Protein AF-A0A1F3LMR5-F1 (afdb_monomer_lite)

Radius of gyration: 13.96 Å; chains: 1; bounding box: 28×40×26 Å

Structure (mmCIF, N/CA/C/O backbone):
data_AF-A0A1F3LMR5-F1
#
_entry.id   AF-A0A1F3LMR5-F1
#
loop_
_atom_site.group_PDB
_atom_site.id
_atom_site.type_symbol
_atom_site.label_atom_id
_atom_site.label_alt_id
_atom_site.label_comp_id
_atom_site.label_asym_id
_atom_site.label_entity_id
_atom_site.label_seq_id
_atom_site.pdbx_PDB_ins_code
_atom_site.Cartn_x
_atom_site.Cartn_y
_atom_site.Cartn_z
_atom_site.occupancy
_atom_site.B_iso_or_equiv
_atom_site.auth_seq_id
_atom_site.auth_comp_id
_atom_site.auth_asym_id
_atom_site.auth_atom_id
_atom_site.pdbx_PDB_model_num
ATOM 1 N N . MET A 1 1 ? -15.264 -28.612 1.433 1.00 39.47 1 MET A N 1
ATOM 2 C CA . MET A 1 1 ? -14.127 -27.724 1.109 1.00 39.47 1 MET A CA 1
ATOM 3 C C . MET A 1 1 ? -14.394 -27.114 -0.257 1.00 39.47 1 MET A C 1
ATOM 5 O O . MET A 1 1 ? -14.352 -27.834 -1.244 1.00 39.47 1 MET A O 1
ATOM 9 N N . LYS A 1 2 ? -14.822 -25.846 -0.319 1.00 33.44 2 LYS A N 1
ATOM 10 C CA . LYS A 1 2 ? -15.131 -25.189 -1.597 1.00 33.44 2 LYS A CA 1
ATOM 11 C C . LYS A 1 2 ? -13.812 -24.763 -2.239 1.00 33.44 2 LYS A C 1
ATOM 13 O O . LYS A 1 2 ? -13.171 -23.839 -1.752 1.00 33.44 2 LYS A O 1
ATOM 18 N N . ALA A 1 3 ? -13.401 -25.475 -3.284 1.00 41.88 3 ALA A N 1
ATOM 19 C CA . ALA A 1 3 ? -12.286 -25.073 -4.125 1.00 41.88 3 ALA A CA 1
ATOM 20 C C . ALA A 1 3 ? -12.636 -23.729 -4.780 1.00 41.88 3 ALA A C 1
ATOM 22 O O . ALA A 1 3 ? -13.610 -23.624 -5.525 1.00 41.88 3 ALA A O 1
ATOM 23 N N . SER A 1 4 ? -11.880 -22.686 -4.439 1.00 41.38 4 SER A N 1
ATOM 24 C CA . SER A 1 4 ? -11.945 -21.397 -5.124 1.00 41.38 4 SER A CA 1
ATOM 25 C C . SER A 1 4 ? -11.506 -21.594 -6.578 1.00 41.38 4 SER A C 1
ATOM 27 O O . SER A 1 4 ? -10.486 -22.237 -6.827 1.00 41.38 4 SER A O 1
ATOM 29 N N . ALA A 1 5 ? -12.266 -21.047 -7.528 1.00 48.75 5 ALA A N 1
ATOM 30 C CA . ALA A 1 5 ? -12.148 -21.244 -8.980 1.00 48.75 5 ALA A CA 1
ATOM 31 C C . ALA A 1 5 ? -10.840 -20.720 -9.631 1.00 48.75 5 ALA A C 1
ATOM 33 O O . ALA A 1 5 ? -10.767 -20.593 -10.848 1.00 48.75 5 ALA A O 1
ATOM 34 N N . TYR A 1 6 ? -9.799 -20.443 -8.838 1.00 56.81 6 TYR A N 1
ATOM 35 C CA . TYR A 1 6 ? -8.495 -19.930 -9.279 1.00 56.81 6 TYR A CA 1
ATOM 36 C C . TYR A 1 6 ? -7.300 -20.764 -8.779 1.00 56.81 6 TYR A C 1
ATOM 38 O O . TYR A 1 6 ? -6.170 -20.280 -8.755 1.00 56.81 6 TYR A O 1
ATOM 46 N N . ALA A 1 7 ? -7.512 -22.018 -8.370 1.00 46.44 7 ALA A N 1
ATOM 47 C CA . ALA A 1 7 ? -6.416 -22.928 -8.034 1.00 46.44 7 ALA A CA 1
ATOM 48 C C . ALA A 1 7 ? -5.812 -23.548 -9.310 1.00 46.44 7 ALA A C 1
ATOM 50 O O . ALA A 1 7 ? -6.207 -24.631 -9.736 1.00 46.44 7 ALA A O 1
ATOM 51 N N . ILE A 1 8 ? -4.858 -22.849 -9.933 1.00 56.84 8 ILE A N 1
ATOM 52 C CA . ILE A 1 8 ? -4.016 -23.420 -10.993 1.00 56.84 8 ILE A CA 1
ATOM 53 C C . ILE A 1 8 ? -2.982 -24.345 -10.318 1.00 56.84 8 ILE A C 1
ATOM 55 O O . ILE A 1 8 ? -2.241 -23.876 -9.447 1.00 56.84 8 ILE A O 1
ATOM 59 N N . PRO A 1 9 ? -2.913 -25.644 -10.669 1.00 46.38 9 PRO A N 1
ATOM 60 C CA . PRO A 1 9 ? -1.991 -26.583 -10.032 1.00 46.38 9 PRO A CA 1
ATOM 61 C C . PRO A 1 9 ? -0.528 -26.184 -10.286 1.00 46.38 9 PRO A C 1
ATOM 63 O O . PRO A 1 9 ? -0.131 -25.999 -11.433 1.00 46.38 9 PRO A O 1
ATOM 66 N N . GLY A 1 10 ? 0.282 -26.082 -9.225 1.00 54.03 10 GLY A N 1
ATOM 67 C CA . GLY A 1 10 ? 1.743 -25.926 -9.323 1.00 54.03 10 GLY A CA 1
ATOM 68 C C . GLY A 1 10 ? 2.318 -24.532 -9.034 1.00 54.03 10 GLY A C 1
ATOM 69 O O . GLY A 1 10 ? 3.527 -24.347 -9.158 1.00 54.03 10 GLY A O 1
ATOM 70 N N . LEU A 1 11 ? 1.507 -23.555 -8.620 1.00 43.50 11 LEU A N 1
ATOM 71 C CA . LEU A 1 11 ? 2.004 -22.231 -8.226 1.00 43.50 11 LEU A CA 1
ATOM 72 C C . LEU A 1 11 ? 2.349 -22.204 -6.723 1.00 43.50 11 LEU A C 1
ATOM 74 O O . LEU A 1 11 ? 1.552 -22.694 -5.920 1.00 43.50 11 LEU A O 1
ATOM 78 N N . PRO A 1 12 ? 3.494 -21.634 -6.295 1.00 49.16 12 PRO A N 1
ATOM 79 C CA . PRO A 1 12 ? 3.818 -21.539 -4.875 1.00 49.16 12 PRO A CA 1
ATOM 80 C C . PRO A 1 12 ? 2.735 -20.747 -4.134 1.00 49.16 12 PRO A C 1
ATOM 82 O O . PRO A 1 12 ? 2.380 -19.643 -4.539 1.00 49.16 12 PRO A O 1
ATOM 85 N N . GLU A 1 13 ? 2.263 -21.283 -3.010 1.00 53.78 13 GLU A N 1
ATOM 86 C CA . GLU A 1 13 ? 1.201 -20.734 -2.146 1.00 53.78 13 GLU A CA 1
ATOM 87 C C . GLU A 1 13 ? 1.416 -19.244 -1.781 1.00 53.78 13 GLU A C 1
ATOM 89 O O . GLU A 1 13 ? 0.477 -18.462 -1.650 1.00 53.78 13 GLU A O 1
ATOM 94 N N . LYS A 1 14 ? 2.681 -18.800 -1.733 1.00 51.12 14 LYS A N 1
ATOM 95 C CA . LYS A 1 14 ? 3.078 -17.393 -1.534 1.00 51.12 14 LYS A CA 1
ATOM 96 C C . LYS A 1 14 ? 2.680 -16.441 -2.669 1.00 51.12 14 LYS A C 1
ATOM 98 O O . LYS A 1 14 ? 2.536 -15.247 -2.408 1.00 51.12 14 LYS A O 1
ATOM 103 N N . LEU A 1 15 ? 2.561 -16.915 -3.912 1.00 51.78 15 LEU A N 1
ATOM 104 C CA . LEU A 1 15 ? 2.183 -16.080 -5.059 1.00 51.78 15 LEU A CA 1
ATOM 105 C C . LEU A 1 15 ? 0.688 -15.758 -5.041 1.00 51.78 15 LEU A C 1
ATOM 107 O O . LEU A 1 15 ? 0.310 -14.636 -5.374 1.00 51.78 15 LEU A O 1
ATOM 111 N N . LEU A 1 16 ? -0.127 -16.714 -4.574 1.00 57.66 16 LEU A N 1
ATOM 112 C CA . LEU A 1 16 ? -1.564 -16.531 -4.378 1.00 57.66 16 LEU A CA 1
ATOM 113 C C . LEU A 1 16 ? -1.821 -15.280 -3.523 1.00 57.66 16 LEU A C 1
ATOM 115 O O . LEU A 1 16 ? -2.567 -14.395 -3.930 1.00 57.66 16 LEU A O 1
ATOM 119 N N . ASN A 1 17 ? -1.108 -15.135 -2.401 1.00 74.75 17 ASN A N 1
ATOM 120 C CA . ASN A 1 17 ? -1.303 -14.005 -1.488 1.00 74.75 17 ASN A CA 1
ATOM 121 C C . ASN A 1 17 ? -1.043 -12.632 -2.131 1.00 74.75 17 ASN A C 1
ATOM 123 O O . ASN A 1 17 ? -1.765 -11.686 -1.835 1.00 74.75 17 ASN A O 1
ATOM 127 N N . LYS A 1 18 ? -0.046 -12.493 -3.016 1.00 81.44 18 LYS A N 1
ATOM 128 C CA . LYS A 1 18 ? 0.300 -11.187 -3.612 1.00 81.44 18 LYS A CA 1
ATOM 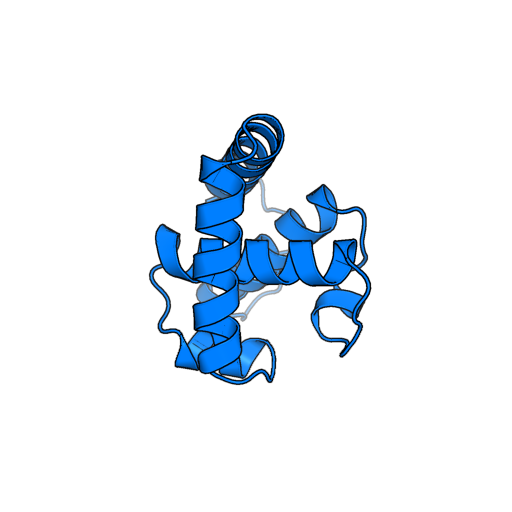129 C C . LYS A 1 18 ? -0.738 -10.723 -4.626 1.00 81.44 18 LYS A C 1
ATOM 131 O O . LYS A 1 18 ? -1.189 -9.583 -4.562 1.00 81.44 18 LYS A O 1
ATOM 136 N N . GLU A 1 19 ? -1.129 -11.613 -5.532 1.00 82.06 19 GLU A N 1
ATOM 137 C CA . GLU A 1 19 ? -2.128 -11.309 -6.558 1.00 82.06 19 GLU A CA 1
ATOM 138 C C . GLU A 1 19 ? -3.509 -11.071 -5.923 1.00 82.06 19 GLU A C 1
ATOM 140 O O . GLU A 1 19 ? -4.225 -10.169 -6.352 1.00 82.06 19 GLU A O 1
ATOM 145 N N . PHE A 1 20 ? -3.846 -11.764 -4.825 1.00 84.25 20 PHE A N 1
ATOM 146 C CA . PHE A 1 20 ? -5.070 -11.475 -4.067 1.00 84.25 20 PHE A CA 1
ATOM 147 C C . PHE A 1 20 ? -5.072 -10.093 -3.413 1.00 84.25 20 PHE A C 1
ATOM 149 O O . PHE A 1 20 ? -6.089 -9.405 -3.476 1.00 84.25 20 PHE A O 1
ATOM 156 N N . ILE A 1 21 ? -3.960 -9.663 -2.809 1.00 88.06 21 ILE A N 1
ATOM 157 C CA . ILE A 1 21 ? -3.862 -8.322 -2.209 1.00 88.06 21 ILE A CA 1
ATOM 158 C C . ILE A 1 21 ? -4.022 -7.248 -3.291 1.00 88.06 21 ILE A C 1
ATOM 160 O O . ILE A 1 21 ? -4.753 -6.277 -3.098 1.00 88.06 21 ILE A O 1
ATOM 164 N N . ASN A 1 22 ? -3.381 -7.447 -4.444 1.00 88.62 22 ASN A N 1
ATOM 165 C CA . ASN A 1 22 ? -3.484 -6.542 -5.585 1.00 88.62 22 ASN A CA 1
ATOM 166 C C . ASN A 1 22 ? -4.925 -6.479 -6.114 1.00 88.62 22 ASN A C 1
ATOM 168 O O . ASN A 1 22 ? -5.452 -5.390 -6.330 1.00 88.62 22 ASN A O 1
ATOM 172 N N . ALA A 1 23 ? -5.587 -7.631 -6.258 1.00 86.31 23 ALA A N 1
ATOM 173 C CA . ALA A 1 23 ? -6.979 -7.714 -6.689 1.00 86.31 23 ALA A CA 1
ATOM 174 C C . ALA A 1 23 ? -7.935 -7.012 -5.717 1.00 86.31 23 ALA A C 1
ATOM 176 O O . ALA A 1 23 ? -8.791 -6.244 -6.148 1.00 86.31 23 ALA A O 1
ATOM 177 N N . ALA A 1 24 ? -7.760 -7.224 -4.411 1.00 87.56 24 ALA A N 1
ATOM 178 C CA . ALA A 1 24 ? -8.565 -6.562 -3.392 1.00 87.56 24 ALA A CA 1
ATOM 179 C C . ALA A 1 24 ? -8.371 -5.035 -3.415 1.00 87.56 24 ALA A C 1
ATOM 181 O O . ALA A 1 24 ? -9.336 -4.299 -3.236 1.00 87.56 24 ALA A O 1
ATOM 182 N N . ALA A 1 25 ? -7.150 -4.549 -3.669 1.00 88.75 25 ALA A N 1
ATOM 183 C CA . ALA A 1 25 ? -6.871 -3.115 -3.734 1.00 88.75 25 ALA A CA 1
ATOM 184 C C . ALA A 1 25 ? -7.490 -2.491 -4.993 1.00 88.75 25 ALA A C 1
ATOM 186 O O . ALA A 1 25 ? -8.088 -1.422 -4.926 1.00 88.75 25 ALA A O 1
ATOM 187 N N . CYS A 1 26 ? -7.409 -3.199 -6.122 1.00 88.62 26 CYS A N 1
ATOM 188 C CA . CYS A 1 26 ? -8.054 -2.824 -7.376 1.00 88.62 26 CYS A CA 1
ATOM 189 C C . CYS A 1 26 ? -9.577 -2.748 -7.277 1.00 88.62 26 CYS A C 1
ATOM 191 O O . CYS A 1 26 ? -10.179 -1.846 -7.851 1.00 88.62 26 CYS A O 1
ATOM 193 N N . GLU A 1 27 ? -10.202 -3.679 -6.554 1.00 86.62 27 GLU A N 1
ATOM 194 C CA . GLU A 1 27 ? -11.652 -3.696 -6.356 1.00 86.62 27 GLU A CA 1
ATOM 195 C C . GLU A 1 27 ? -12.127 -2.464 -5.571 1.00 86.62 27 GLU A C 1
ATOM 197 O O . GLU A 1 27 ? -13.153 -1.880 -5.907 1.00 86.62 27 GLU A O 1
ATOM 202 N N . GLN A 1 28 ? -11.348 -2.029 -4.576 1.00 83.25 28 GLN A N 1
ATOM 203 C CA . GLN A 1 28 ? -11.648 -0.838 -3.772 1.00 83.25 28 GLN A CA 1
ATOM 204 C C . GLN A 1 28 ? -11.571 0.461 -4.571 1.00 83.25 28 GLN A C 1
ATOM 206 O O . GLN A 1 28 ? -12.323 1.392 -4.305 1.00 83.25 28 GLN A O 1
ATOM 211 N N . THR A 1 29 ? -10.679 0.529 -5.557 1.00 82.81 29 THR A N 1
ATOM 212 C CA . THR A 1 29 ? -10.496 1.719 -6.397 1.00 82.81 29 THR A CA 1
ATOM 213 C C . THR A 1 29 ? -11.137 1.584 -7.778 1.00 82.81 29 THR A C 1
ATOM 215 O O . THR A 1 29 ? -10.935 2.451 -8.617 1.00 82.81 29 THR A O 1
ATOM 218 N N . GLN A 1 30 ? -11.856 0.487 -8.044 1.00 86.81 30 GLN A N 1
ATOM 219 C CA . GLN A 1 30 ? -12.498 0.172 -9.328 1.00 86.81 30 GLN A CA 1
ATOM 220 C C . GLN A 1 30 ? -11.562 0.232 -10.555 1.00 86.81 30 GLN A C 1
ATOM 222 O O . GLN A 1 30 ? -11.991 0.568 -11.658 1.00 86.81 30 GLN A O 1
ATOM 227 N N . ILE A 1 31 ? -10.286 -0.135 -10.391 1.00 86.88 31 ILE A N 1
ATOM 228 C CA . ILE A 1 31 ? -9.301 -0.156 -11.488 1.00 86.88 31 ILE A CA 1
ATOM 229 C C . ILE A 1 31 ? -8.952 -1.595 -11.900 1.00 86.88 31 ILE A C 1
ATOM 231 O O . ILE A 1 31 ? -8.964 -2.499 -11.061 1.00 86.88 31 ILE A O 1
ATOM 235 N N . PRO A 1 32 ? -8.555 -1.841 -13.160 1.00 86.12 32 PRO A N 1
ATOM 236 C CA . PRO A 1 32 ? -8.066 -3.152 -13.574 1.00 86.12 32 PRO A CA 1
ATOM 237 C C . PRO A 1 32 ? -6.663 -3.451 -13.011 1.00 86.12 32 PRO A C 1
ATOM 239 O O . PRO A 1 32 ? -5.800 -2.576 -12.948 1.00 86.12 32 PRO A O 1
ATOM 242 N N . ILE A 1 33 ? -6.398 -4.720 -12.67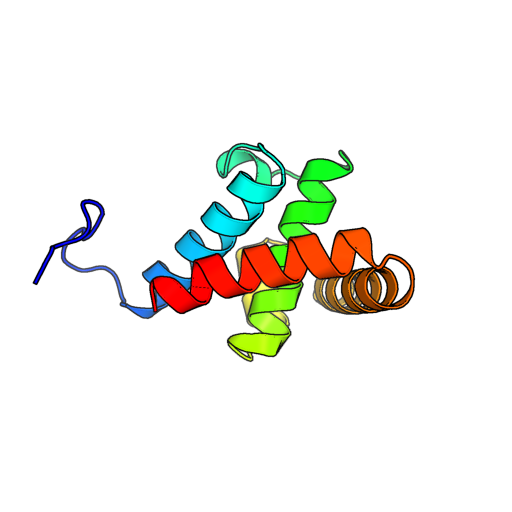2 1.00 84.44 33 ILE A N 1
ATOM 243 C CA . ILE A 1 33 ? -5.095 -5.191 -12.149 1.00 84.44 33 ILE A CA 1
ATOM 244 C C . ILE A 1 33 ? -3.938 -4.925 -13.120 1.00 84.44 33 ILE A C 1
ATOM 246 O O . ILE A 1 33 ? -2.810 -4.698 -12.685 1.00 84.44 33 ILE A O 1
ATOM 250 N N . SER A 1 34 ? -4.192 -4.906 -14.431 1.00 84.25 34 SER A N 1
ATOM 251 C CA . SER A 1 34 ? -3.169 -4.567 -15.429 1.00 84.25 34 SER A CA 1
ATOM 252 C C . SER A 1 34 ? -2.558 -3.183 -15.182 1.00 84.25 34 SER A C 1
ATOM 254 O O . SER A 1 34 ? -1.344 -3.024 -15.291 1.00 84.25 34 SER A O 1
ATOM 256 N N . MET A 1 35 ? -3.366 -2.219 -14.727 1.00 83.88 35 MET A N 1
ATOM 257 C CA . MET A 1 35 ? -2.929 -0.844 -14.473 1.00 83.88 35 MET A CA 1
ATOM 258 C C . MET A 1 35 ? -2.099 -0.681 -13.194 1.00 83.88 35 MET A C 1
ATOM 260 O O . MET A 1 35 ? -1.407 0.325 -13.024 1.00 83.88 35 MET A O 1
ATOM 264 N N . LEU A 1 36 ? -2.080 -1.671 -12.294 1.00 82.81 36 LEU A N 1
ATOM 265 C CA . LEU A 1 36 ? -1.246 -1.617 -11.087 1.00 82.81 36 LEU A CA 1
ATOM 266 C C . LEU A 1 36 ? 0.253 -1.621 -11.402 1.00 82.81 36 LEU A C 1
ATOM 268 O O . LEU A 1 36 ? 1.021 -1.157 -10.5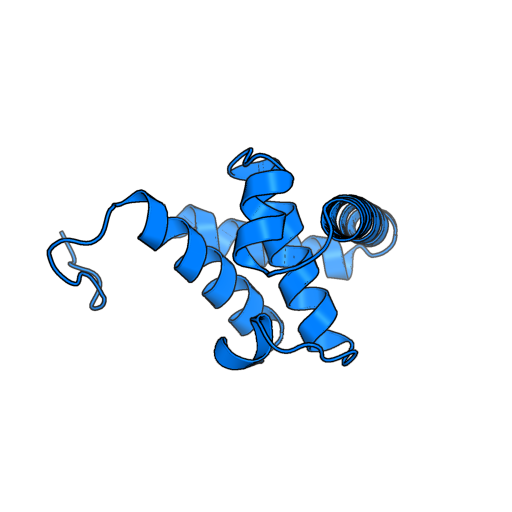65 1.00 82.81 36 LEU A O 1
ATOM 272 N N . ARG A 1 37 ? 0.689 -2.090 -12.577 1.00 81.88 37 ARG A N 1
ATOM 273 C CA . ARG A 1 37 ? 2.111 -2.075 -12.975 1.00 81.88 37 ARG A CA 1
ATOM 274 C C . ARG A 1 37 ? 2.479 -0.877 -13.858 1.00 81.88 37 ARG A C 1
ATOM 276 O O . ARG A 1 37 ? 3.662 -0.578 -14.007 1.00 81.88 37 ARG A O 1
ATOM 283 N N . ASP A 1 38 ? 1.490 -0.160 -14.387 1.00 83.06 38 ASP A N 1
ATOM 284 C CA . ASP A 1 38 ? 1.718 0.956 -15.305 1.00 83.06 38 ASP A CA 1
ATOM 285 C C . ASP A 1 38 ? 2.268 2.193 -14.588 1.00 83.06 38 ASP A C 1
ATOM 287 O O . ASP A 1 38 ? 1.829 2.564 -13.500 1.00 83.06 38 ASP A O 1
ATOM 291 N N . LYS A 1 39 ? 3.208 2.911 -15.206 1.00 80.06 39 LYS A N 1
ATOM 292 C CA . LYS A 1 39 ? 3.777 4.147 -14.638 1.00 80.06 39 LYS A CA 1
ATOM 293 C C . LYS A 1 39 ? 2.834 5.346 -14.813 1.00 80.06 39 LYS A C 1
ATOM 295 O O . LYS A 1 39 ? 3.189 6.354 -15.415 1.00 80.06 39 LYS A O 1
ATOM 300 N N . THR A 1 40 ? 1.634 5.240 -14.256 1.00 86.19 40 THR A N 1
ATOM 301 C CA . THR A 1 40 ? 0.577 6.250 -14.344 1.00 86.19 40 THR A CA 1
ATOM 302 C C . THR A 1 40 ? 0.483 7.053 -13.047 1.00 86.19 40 THR A C 1
ATOM 304 O O . THR A 1 40 ? 0.642 6.506 -11.955 1.00 86.19 40 THR A O 1
ATOM 307 N N . ARG A 1 41 ? 0.225 8.363 -13.168 1.00 85.31 41 ARG A N 1
ATOM 308 C CA . ARG A 1 41 ? 0.070 9.304 -12.037 1.00 85.31 41 ARG A CA 1
ATOM 309 C C . ARG A 1 41 ? -1.390 9.558 -11.641 1.00 85.31 41 ARG A C 1
ATOM 311 O O . ARG A 1 41 ? -1.663 10.466 -10.865 1.00 85.31 41 ARG A O 1
ATOM 318 N N . VAL A 1 42 ? -2.323 8.789 -12.195 1.00 88.88 42 VAL A N 1
ATOM 319 C CA . VAL A 1 42 ? -3.749 8.880 -11.865 1.00 88.88 42 VAL A CA 1
ATOM 320 C C . VAL A 1 42 ? -3.922 8.522 -10.397 1.00 88.88 42 VAL A C 1
ATOM 322 O O . VAL A 1 42 ? -3.412 7.496 -9.944 1.00 88.88 42 VAL A O 1
ATOM 325 N N . HIS A 1 43 ? -4.624 9.388 -9.671 1.00 89.06 43 HIS A N 1
ATOM 326 C CA . HIS A 1 43 ? -4.745 9.313 -8.221 1.00 89.06 43 HIS A CA 1
ATOM 327 C C . HIS A 1 43 ? -5.236 7.939 -7.745 1.00 89.06 43 HIS A C 1
ATOM 329 O O . HIS A 1 43 ? -4.595 7.339 -6.892 1.00 89.06 43 HIS A O 1
ATOM 335 N N . GLU A 1 44 ? -6.289 7.399 -8.360 1.00 89.50 44 GLU A N 1
ATOM 336 C CA . GLU A 1 44 ? -6.878 6.096 -8.014 1.00 89.50 44 GLU A CA 1
ATOM 337 C C . GLU A 1 44 ? -5.883 4.938 -8.171 1.00 89.50 44 GLU A C 1
ATOM 339 O O . GLU A 1 44 ? -5.746 4.096 -7.285 1.00 89.50 44 GLU A O 1
ATOM 344 N N . ILE A 1 45 ? -5.122 4.934 -9.270 1.00 90.12 45 ILE A N 1
ATOM 345 C CA . ILE A 1 45 ? -4.107 3.909 -9.545 1.00 90.12 45 ILE A CA 1
ATOM 346 C C . ILE A 1 45 ? -2.968 3.996 -8.526 1.00 90.12 45 ILE A C 1
ATOM 348 O O . ILE A 1 45 ? -2.498 2.978 -8.013 1.00 90.12 45 ILE A O 1
ATOM 352 N N . VAL A 1 46 ? -2.518 5.214 -8.222 1.00 90.25 46 VAL A N 1
ATOM 353 C CA . VAL A 1 46 ? -1.469 5.448 -7.225 1.00 90.25 46 VAL A CA 1
ATOM 354 C C . VAL A 1 46 ? -1.949 5.012 -5.842 1.00 90.25 46 VAL A C 1
ATOM 356 O O . VAL A 1 46 ? -1.209 4.316 -5.149 1.00 90.25 46 VAL A O 1
ATOM 359 N N . LEU A 1 47 ? -3.186 5.349 -5.474 1.00 90.69 47 LEU A N 1
ATOM 360 C CA . LEU A 1 47 ? -3.796 4.991 -4.198 1.00 90.69 47 LEU A CA 1
ATOM 361 C C . LEU A 1 47 ? -3.871 3.471 -4.030 1.00 90.69 47 LEU A C 1
ATOM 363 O O . LEU A 1 47 ? -3.385 2.957 -3.027 1.00 90.69 47 LEU A O 1
ATOM 367 N N . ALA A 1 48 ? -4.382 2.740 -5.027 1.00 91.00 48 ALA A N 1
ATOM 368 C CA . ALA A 1 48 ? -4.461 1.276 -5.000 1.00 91.00 48 ALA A CA 1
ATOM 369 C C . ALA A 1 48 ? -3.088 0.626 -4.784 1.00 91.00 48 ALA A C 1
ATOM 371 O O . ALA A 1 48 ? -2.920 -0.293 -3.978 1.00 91.00 48 ALA A O 1
ATOM 372 N N . ARG A 1 49 ? -2.075 1.145 -5.484 1.00 90.69 49 ARG A N 1
ATOM 373 C CA . ARG A 1 49 ? -0.696 0.661 -5.415 1.00 90.69 49 ARG A CA 1
ATOM 374 C C . ARG A 1 49 ? -0.085 0.925 -4.040 1.00 90.69 49 ARG A C 1
ATOM 376 O O . ARG A 1 49 ? 0.534 0.038 -3.456 1.00 90.69 49 ARG A O 1
ATOM 383 N N . GLN A 1 50 ? -0.309 2.118 -3.495 1.00 92.25 50 GLN A N 1
ATOM 384 C CA . GLN A 1 50 ? 0.111 2.478 -2.144 1.00 92.25 50 GLN A CA 1
ATOM 385 C C . GLN A 1 50 ? -0.591 1.617 -1.084 1.00 92.25 50 GLN A C 1
ATOM 387 O O . GLN A 1 50 ? 0.078 1.144 -0.165 1.00 92.25 50 GLN A O 1
ATOM 392 N N . LEU A 1 51 ? -1.890 1.342 -1.251 1.00 92.06 51 LEU A N 1
ATOM 393 C CA . LEU A 1 51 ? -2.686 0.473 -0.379 1.00 92.06 51 LEU A CA 1
ATOM 394 C C . LEU A 1 51 ? -2.080 -0.933 -0.296 1.00 92.06 51 LEU A C 1
ATOM 396 O O . LEU A 1 51 ? -1.788 -1.437 0.791 1.00 92.06 51 LEU A O 1
ATOM 400 N N . ALA A 1 52 ? -1.834 -1.544 -1.457 1.00 91.25 52 ALA A N 1
ATOM 401 C CA . ALA A 1 52 ? -1.282 -2.888 -1.559 1.00 91.25 52 ALA A CA 1
ATOM 402 C C . ALA A 1 52 ? 0.146 -2.968 -0.989 1.00 91.25 52 ALA A C 1
ATOM 404 O O . ALA A 1 52 ? 0.476 -3.906 -0.255 1.00 91.25 52 ALA A O 1
ATOM 405 N N . MET A 1 53 ? 0.991 -1.968 -1.269 1.00 91.88 53 MET A N 1
ATOM 406 C CA . MET A 1 53 ? 2.343 -1.869 -0.705 1.00 91.88 53 MET A CA 1
ATOM 407 C C . MET A 1 53 ? 2.318 -1.736 0.821 1.00 91.88 53 MET A C 1
ATOM 409 O O . MET A 1 53 ? 3.063 -2.436 1.513 1.00 91.88 53 MET A O 1
ATOM 413 N N . HIS A 1 54 ? 1.454 -0.866 1.349 1.00 93.50 54 HIS A N 1
ATOM 414 C CA . HIS A 1 54 ? 1.294 -0.661 2.784 1.00 93.50 54 HIS A CA 1
ATOM 415 C C . HIS A 1 54 ? 0.839 -1.946 3.480 1.00 93.50 54 HIS A C 1
ATOM 417 O O . HIS A 1 54 ? 1.477 -2.383 4.438 1.00 93.50 54 HIS A O 1
ATOM 423 N N . TYR A 1 55 ? -0.194 -2.606 2.953 1.00 90.56 55 TYR A N 1
ATOM 424 C CA . TYR A 1 55 ? -0.720 -3.850 3.513 1.00 90.56 55 TYR A CA 1
ATOM 425 C C . TYR A 1 55 ? 0.331 -4.963 3.557 1.00 90.56 55 TYR A C 1
ATOM 427 O O . TYR A 1 55 ? 0.523 -5.619 4.582 1.00 90.56 55 TYR A O 1
ATOM 435 N N . ARG A 1 56 ? 1.081 -5.158 2.467 1.00 89.38 56 ARG A N 1
ATOM 436 C CA . ARG A 1 56 ? 2.162 -6.157 2.420 1.00 89.38 56 ARG A CA 1
ATOM 437 C C . ARG A 1 56 ? 3.267 -5.851 3.422 1.00 89.38 56 ARG A C 1
ATOM 439 O O . ARG A 1 56 ? 3.835 -6.769 4.014 1.00 89.38 56 ARG A O 1
ATOM 446 N N . ARG A 1 57 ? 3.552 -4.569 3.659 1.00 89.69 57 ARG A N 1
ATOM 447 C CA . ARG A 1 57 ? 4.555 -4.150 4.638 1.00 89.69 57 ARG A CA 1
ATOM 448 C C . ARG A 1 57 ? 4.091 -4.348 6.082 1.00 89.69 57 ARG A C 1
ATOM 450 O O . ARG A 1 57 ? 4.908 -4.747 6.907 1.00 89.69 57 ARG A O 1
ATOM 457 N N . THR A 1 58 ? 2.824 -4.082 6.394 1.00 87.56 58 THR A N 1
ATOM 458 C CA . THR A 1 58 ? 2.305 -4.094 7.774 1.00 87.56 58 THR A CA 1
ATOM 459 C C . THR A 1 58 ? 1.730 -5.445 8.193 1.00 87.56 58 THR A C 1
ATOM 461 O O . THR A 1 58 ? 2.025 -5.919 9.291 1.00 87.56 58 THR A O 1
ATOM 464 N N . ARG A 1 59 ? 0.948 -6.097 7.324 1.00 86.38 59 ARG A N 1
ATOM 465 C CA . ARG A 1 59 ? 0.273 -7.372 7.610 1.00 86.38 59 ARG A CA 1
ATOM 466 C C . ARG A 1 59 ? 1.134 -8.576 7.259 1.00 86.38 59 ARG A C 1
ATOM 468 O O . ARG A 1 59 ? 1.383 -9.411 8.122 1.00 86.38 59 ARG A O 1
ATOM 475 N N . VAL A 1 60 ? 1.645 -8.634 6.028 1.00 84.56 60 VAL A N 1
ATOM 476 C CA . VAL A 1 60 ? 2.499 -9.751 5.565 1.00 84.56 60 VAL A CA 1
ATOM 477 C C . VAL A 1 60 ? 3.942 -9.608 6.074 1.00 84.56 60 VAL A C 1
ATOM 479 O O . VAL A 1 60 ? 4.683 -10.586 6.132 1.00 84.56 60 VAL A O 1
ATOM 482 N N . LYS A 1 61 ? 4.336 -8.398 6.499 1.00 85.50 61 LYS A N 1
ATOM 483 C CA . LYS A 1 61 ? 5.694 -8.053 6.955 1.00 85.50 61 LYS A CA 1
ATOM 484 C C . LYS A 1 61 ? 6.765 -8.312 5.892 1.00 85.50 61 LYS A C 1
ATOM 486 O O . LYS A 1 61 ? 7.915 -8.604 6.218 1.00 85.50 61 LYS A O 1
ATOM 491 N N . GLU A 1 62 ? 6.412 -8.165 4.613 1.00 86.50 62 GLU A N 1
ATOM 492 C CA . GLU A 1 62 ? 7.380 -8.282 3.524 1.00 86.50 62 GLU A CA 1
ATOM 493 C C . GLU A 1 62 ? 8.454 -7.188 3.613 1.00 86.50 62 GLU A C 1
ATOM 495 O O . GLU A 1 62 ? 8.220 -6.056 4.058 1.00 86.50 62 GLU A O 1
ATOM 500 N N . GLY A 1 63 ? 9.664 -7.544 3.178 1.00 87.50 63 GLY A N 1
ATOM 501 C CA . GLY A 1 63 ? 10.764 -6.599 3.066 1.00 87.50 63 GLY A CA 1
ATOM 502 C C . GLY A 1 63 ? 10.484 -5.569 1.963 1.00 87.50 63 GLY A C 1
ATOM 503 O O . GLY A 1 63 ? 10.009 -5.938 0.886 1.00 87.50 63 GLY A O 1
ATOM 504 N N . PRO A 1 64 ? 10.818 -4.288 2.170 1.00 85.75 64 PRO A N 1
ATOM 505 C CA . PRO A 1 64 ? 10.556 -3.235 1.189 1.00 85.75 64 PRO A CA 1
ATOM 506 C C . PRO A 1 64 ? 11.274 -3.466 -0.152 1.00 85.75 64 PRO A C 1
ATOM 508 O O . PRO A 1 64 ? 10.695 -3.160 -1.187 1.00 85.75 64 PRO A O 1
ATOM 511 N N . CYS A 1 65 ? 12.453 -4.105 -0.169 1.00 90.06 65 CYS A N 1
ATOM 512 C CA . CYS A 1 65 ? 13.135 -4.513 -1.410 1.00 90.06 65 CYS A CA 1
ATOM 513 C C . CYS A 1 65 ? 12.381 -5.596 -2.204 1.00 90.06 65 CYS A C 1
ATOM 515 O O . CYS A 1 65 ? 12.493 -5.670 -3.426 1.00 90.06 65 CYS A O 1
ATOM 517 N N . ALA A 1 66 ? 11.633 -6.472 -1.525 1.00 88.62 66 ALA A N 1
ATOM 518 C CA . ALA A 1 66 ? 10.844 -7.508 -2.191 1.00 88.62 66 ALA A CA 1
ATOM 519 C C . ALA A 1 66 ? 9.587 -6.907 -2.833 1.00 88.62 66 ALA A C 1
ATOM 521 O O . ALA A 1 66 ? 9.250 -7.251 -3.964 1.00 88.62 66 ALA A O 1
ATOM 522 N N . ILE A 1 67 ? 8.937 -5.975 -2.131 1.00 89.75 67 ILE A N 1
ATOM 523 C CA . ILE A 1 67 ? 7.788 -5.218 -2.641 1.00 89.75 67 ILE A CA 1
ATOM 524 C C . ILE A 1 67 ? 8.228 -4.318 -3.802 1.00 89.75 67 ILE A C 1
ATOM 526 O O . ILE A 1 67 ? 7.583 -4.296 -4.843 1.00 89.75 67 ILE A O 1
ATOM 530 N N . SER A 1 68 ? 9.354 -3.616 -3.661 1.00 89.62 68 SER A N 1
ATOM 531 C CA . SER A 1 68 ? 9.856 -2.704 -4.690 1.00 89.62 68 SER A CA 1
ATOM 532 C C . SER A 1 68 ? 10.174 -3.436 -5.999 1.00 89.62 68 SER A C 1
ATOM 534 O O . SER A 1 68 ? 9.821 -2.950 -7.070 1.00 89.62 68 SER A O 1
ATOM 536 N N . ARG A 1 69 ? 10.753 -4.644 -5.916 1.00 89.88 69 ARG A N 1
ATOM 537 C CA . ARG A 1 69 ? 11.005 -5.520 -7.072 1.00 89.88 69 ARG A CA 1
ATOM 538 C C . ARG A 1 69 ? 9.718 -5.982 -7.758 1.00 89.88 69 ARG A C 1
ATOM 540 O O . ARG A 1 69 ? 9.688 -6.075 -8.975 1.00 89.88 69 ARG A O 1
ATOM 547 N N . ASP A 1 70 ? 8.666 -6.250 -6.992 1.00 87.94 70 ASP A N 1
ATOM 548 C CA . ASP A 1 70 ? 7.373 -6.707 -7.522 1.00 87.94 70 ASP A CA 1
ATOM 549 C C . ASP A 1 70 ? 6.672 -5.630 -8.370 1.00 87.94 70 ASP A C 1
ATOM 551 O O . ASP A 1 70 ? 6.039 -5.927 -9.382 1.00 87.94 70 ASP A O 1
ATOM 555 N N . TYR A 1 71 ? 6.839 -4.367 -7.972 1.00 85.56 71 TYR A N 1
ATOM 556 C CA . TYR A 1 71 ? 6.256 -3.201 -8.634 1.00 85.56 71 TYR A CA 1
ATOM 557 C C . TYR A 1 71 ? 7.227 -2.457 -9.566 1.00 85.56 71 TYR A C 1
ATOM 559 O O . TYR A 1 71 ? 6.831 -1.467 -10.174 1.00 85.56 71 TYR A O 1
ATOM 567 N N . ASN A 1 72 ? 8.481 -2.910 -9.689 1.00 87.88 72 ASN A N 1
ATOM 568 C CA . ASN A 1 72 ? 9.556 -2.224 -10.422 1.00 87.88 72 ASN A CA 1
ATOM 569 C C . ASN A 1 72 ? 9.700 -0.733 -10.042 1.00 87.88 72 ASN A C 1
ATOM 571 O O . ASN A 1 72 ? 9.855 0.133 -10.908 1.00 87.88 72 ASN A O 1
ATOM 575 N N . VAL A 1 73 ? 9.622 -0.437 -8.741 1.00 86.50 73 VAL A N 1
ATOM 576 C CA . VAL A 1 73 ? 9.775 0.915 -8.176 1.00 86.50 73 VAL A CA 1
ATOM 577 C C . VAL A 1 73 ? 10.984 0.993 -7.251 1.00 86.50 73 VAL A C 1
ATOM 579 O O . VAL A 1 73 ? 11.493 -0.028 -6.786 1.00 86.50 73 VAL A O 1
ATOM 582 N N . ASP A 1 74 ? 11.417 2.209 -6.931 1.00 90.88 74 ASP A N 1
ATOM 583 C CA . ASP A 1 74 ? 12.486 2.426 -5.964 1.00 90.88 74 ASP A CA 1
ATOM 584 C C . ASP A 1 74 ? 12.048 2.078 -4.537 1.00 90.88 74 ASP A C 1
ATOM 586 O O . ASP A 1 74 ? 10.901 2.272 -4.121 1.00 90.88 74 ASP A O 1
ATOM 590 N N . HIS A 1 75 ? 13.003 1.621 -3.729 1.00 86.69 75 HIS A N 1
ATOM 591 C CA . HIS A 1 75 ? 12.794 1.351 -2.304 1.00 86.69 75 HIS A CA 1
ATOM 592 C C . HIS A 1 75 ? 12.279 2.590 -1.541 1.00 86.69 75 HIS A C 1
ATOM 594 O O . HIS A 1 75 ? 11.453 2.485 -0.625 1.00 86.69 75 HIS A O 1
ATOM 600 N N . ALA A 1 76 ? 12.737 3.781 -1.945 1.00 90.00 76 ALA A N 1
ATOM 601 C CA . ALA A 1 76 ? 12.268 5.053 -1.405 1.00 90.00 76 ALA A CA 1
ATOM 602 C C . ALA A 1 76 ? 10.771 5.273 -1.681 1.00 90.00 76 ALA A C 1
ATOM 604 O O . ALA A 1 76 ? 10.054 5.730 -0.793 1.00 90.00 76 ALA A O 1
ATOM 605 N N . THR A 1 77 ? 10.275 4.872 -2.857 1.00 89.81 77 THR A N 1
ATOM 606 C CA . THR A 1 77 ? 8.852 4.949 -3.217 1.00 89.81 77 THR A CA 1
ATOM 607 C C . THR A 1 77 ? 7.999 4.068 -2.313 1.00 89.81 77 THR A C 1
ATOM 609 O O . THR A 1 77 ? 6.958 4.517 -1.846 1.00 89.81 77 THR A O 1
ATOM 612 N N . VAL A 1 78 ? 8.455 2.850 -1.997 1.00 90.88 78 VAL A N 1
ATOM 613 C CA . VAL A 1 78 ? 7.748 1.959 -1.057 1.00 90.88 78 VAL A CA 1
ATOM 614 C C . VAL A 1 78 ? 7.689 2.580 0.339 1.00 90.88 78 VAL A C 1
ATOM 616 O O . VAL A 1 78 ? 6.649 2.567 0.991 1.00 90.88 78 VAL A O 1
ATOM 619 N N . THR A 1 79 ? 8.791 3.179 0.788 1.00 92.50 79 THR A N 1
ATOM 620 C CA . THR A 1 79 ? 8.843 3.860 2.089 1.00 92.50 79 THR A CA 1
ATOM 621 C C . THR A 1 79 ? 7.907 5.069 2.127 1.00 92.50 79 THR A C 1
ATOM 623 O O . THR A 1 79 ? 7.194 5.266 3.111 1.00 92.50 79 THR A O 1
ATOM 626 N N . HIS A 1 80 ? 7.871 5.858 1.051 1.00 91.25 80 HIS A N 1
ATOM 627 C CA . HIS A 1 80 ? 6.930 6.965 0.908 1.00 91.25 80 HIS A CA 1
ATOM 628 C C . HIS A 1 80 ? 5.481 6.483 0.901 1.00 91.25 80 HIS A C 1
ATOM 630 O O . HIS A 1 80 ? 4.678 7.031 1.645 1.00 91.25 80 HIS A O 1
ATOM 636 N N . ALA A 1 81 ? 5.159 5.430 0.146 1.00 91.62 81 ALA A N 1
ATOM 637 C CA . ALA A 1 81 ? 3.816 4.859 0.083 1.00 91.62 81 ALA A CA 1
ATOM 638 C C . ALA A 1 81 ? 3.289 4.475 1.472 1.00 91.62 81 ALA A C 1
ATOM 640 O O . ALA A 1 81 ? 2.176 4.844 1.836 1.00 91.62 81 ALA A O 1
ATOM 641 N N . VAL A 1 82 ? 4.117 3.802 2.277 1.00 92.88 82 VAL A N 1
ATOM 642 C CA . VAL A 1 82 ? 3.754 3.407 3.646 1.00 92.88 82 VAL A CA 1
ATOM 643 C C . VAL A 1 82 ? 3.467 4.631 4.519 1.00 92.88 82 VAL A C 1
ATOM 645 O O . VAL A 1 82 ? 2.467 4.654 5.229 1.00 92.88 82 VAL A O 1
ATOM 648 N N . LYS A 1 83 ? 4.309 5.669 4.445 1.00 93.75 83 LYS A N 1
ATOM 649 C CA . LYS A 1 83 ? 4.102 6.917 5.198 1.00 93.75 83 LYS A CA 1
ATOM 650 C C . LYS A 1 83 ? 2.842 7.660 4.755 1.00 93.75 83 LYS A C 1
ATOM 652 O O . LYS A 1 83 ? 2.095 8.130 5.603 1.00 93.75 83 LYS A O 1
ATOM 657 N N . THR A 1 84 ? 2.603 7.757 3.447 1.00 93.44 84 THR A N 1
ATOM 658 C CA . THR A 1 84 ? 1.425 8.428 2.887 1.00 93.44 84 THR A CA 1
ATOM 659 C C . THR A 1 84 ? 0.139 7.750 3.340 1.00 93.44 84 THR A C 1
ATOM 661 O O . THR A 1 84 ? -0.768 8.443 3.784 1.00 93.44 84 THR A O 1
ATOM 664 N N . ILE A 1 85 ? 0.075 6.415 3.297 1.00 93.94 85 ILE A N 1
ATOM 665 C CA . ILE A 1 85 ? -1.102 5.674 3.764 1.00 93.94 85 ILE A CA 1
ATOM 666 C C . ILE A 1 85 ? -1.302 5.852 5.268 1.00 93.94 85 ILE A C 1
ATOM 668 O O . ILE A 1 85 ? -2.415 6.157 5.672 1.00 93.94 85 ILE A O 1
ATOM 672 N N . ASN A 1 86 ? -0.249 5.760 6.087 1.00 94.06 86 ASN A N 1
ATOM 673 C CA . ASN A 1 86 ? -0.367 6.020 7.527 1.00 94.06 86 ASN A CA 1
ATOM 674 C C . ASN A 1 86 ? -0.936 7.414 7.815 1.00 94.06 86 ASN A C 1
ATOM 676 O O . ASN A 1 86 ? -1.870 7.545 8.596 1.00 94.06 86 ASN A O 1
ATOM 680 N N . ASN A 1 87 ? -0.439 8.440 7.122 1.00 94.50 87 ASN A N 1
ATOM 681 C CA . ASN A 1 87 ? -0.961 9.793 7.268 1.00 94.50 87 ASN A CA 1
ATOM 682 C C . ASN A 1 87 ? -2.427 9.900 6.814 1.00 94.50 87 ASN A C 1
ATOM 684 O O . ASN A 1 87 ? -3.223 10.563 7.466 1.00 94.50 87 ASN A O 1
ATOM 688 N N . LEU A 1 88 ? -2.809 9.244 5.714 1.00 92.00 88 LEU A N 1
ATOM 689 C CA . LEU A 1 88 ? -4.202 9.226 5.257 1.00 92.00 88 LEU A CA 1
ATOM 690 C C . LEU A 1 88 ? -5.129 8.523 6.258 1.00 92.00 88 LEU A C 1
ATOM 692 O O . LEU A 1 88 ? -6.241 8.991 6.464 1.00 92.00 88 LEU A O 1
ATOM 696 N N . LEU A 1 89 ? -4.669 7.452 6.911 1.00 93.06 89 LEU A N 1
ATOM 697 C CA . LEU A 1 89 ? -5.421 6.763 7.965 1.00 93.06 89 LEU A CA 1
ATOM 698 C C . LEU A 1 89 ? -5.609 7.630 9.218 1.00 93.06 89 LEU A C 1
ATOM 700 O O . LEU A 1 89 ? -6.629 7.516 9.892 1.00 93.06 89 LEU A O 1
ATOM 704 N N . GLU A 1 90 ? -4.635 8.483 9.539 1.00 93.50 90 GLU A N 1
ATOM 705 C CA . GLU A 1 90 ? -4.701 9.395 10.688 1.00 93.50 90 GLU A CA 1
ATOM 706 C C . GLU A 1 90 ? -5.564 10.633 10.408 1.00 93.50 90 GLU A C 1
ATOM 708 O O . GLU A 1 90 ? -6.310 11.082 11.279 1.00 93.50 90 GLU A O 1
ATOM 713 N N . VAL A 1 91 ? -5.463 11.191 9.199 1.00 95.06 91 VAL A N 1
ATOM 714 C CA . VAL A 1 91 ? -6.127 12.447 8.823 1.00 95.06 91 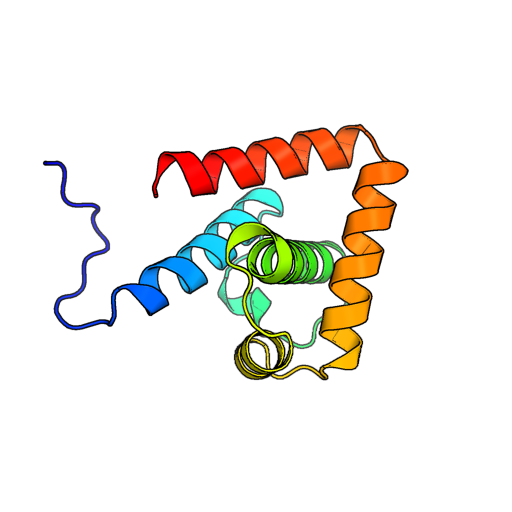VAL A CA 1
ATOM 715 C C . VAL A 1 91 ? -7.568 12.221 8.365 1.00 95.06 91 VAL A C 1
ATOM 717 O O . VAL A 1 91 ? -8.444 13.018 8.704 1.00 95.06 91 VAL A O 1
ATOM 720 N N . ASP A 1 92 ? -7.839 11.153 7.610 1.00 93.31 92 ASP A N 1
ATOM 721 C CA . ASP A 1 92 ? -9.153 10.886 7.025 1.00 93.31 92 ASP A CA 1
ATOM 722 C C . ASP A 1 92 ? -9.788 9.611 7.600 1.00 93.31 92 ASP A C 1
ATOM 724 O O . ASP A 1 92 ? -9.439 8.478 7.261 1.00 93.31 92 ASP A O 1
ATOM 728 N N . LYS A 1 93 ? -10.802 9.808 8.450 1.00 92.25 93 LYS A N 1
ATOM 729 C CA . LYS A 1 93 ? -11.571 8.714 9.059 1.00 92.25 93 LYS A CA 1
ATOM 730 C C . LYS A 1 93 ? -12.327 7.873 8.033 1.00 92.25 93 LYS A C 1
ATOM 732 O O . LYS A 1 93 ? -12.442 6.669 8.227 1.00 92.25 93 LYS A O 1
ATOM 737 N N . ARG A 1 94 ? -12.815 8.477 6.943 1.00 90.81 94 ARG A N 1
ATOM 738 C CA . ARG A 1 94 ? -13.528 7.734 5.891 1.00 90.81 94 ARG A CA 1
ATOM 739 C C . ARG A 1 94 ? -12.566 6.808 5.169 1.00 90.81 94 ARG A C 1
ATOM 741 O O . ARG A 1 94 ? -12.882 5.651 4.930 1.00 90.81 94 ARG A O 1
ATOM 748 N N . PHE A 1 95 ? -11.363 7.301 4.887 1.00 90.00 95 PHE A N 1
ATOM 749 C CA . PHE A 1 95 ? -10.313 6.474 4.312 1.00 90.00 95 PHE A CA 1
ATOM 750 C C . PHE A 1 95 ? -9.910 5.328 5.249 1.00 90.00 95 PHE A C 1
ATOM 752 O O . PHE A 1 95 ? -9.699 4.207 4.789 1.00 90.00 95 PHE A O 1
ATOM 759 N N . ALA A 1 96 ? -9.847 5.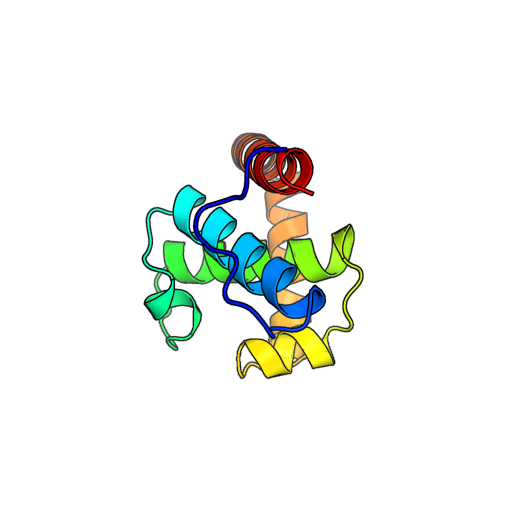577 6.560 1.00 91.56 96 ALA A N 1
ATOM 760 C CA . ALA A 1 96 ? -9.587 4.532 7.547 1.00 91.56 96 ALA A CA 1
ATOM 761 C C . ALA A 1 96 ? -10.671 3.441 7.566 1.00 91.56 96 ALA A C 1
ATOM 763 O O . ALA A 1 96 ? -10.334 2.258 7.644 1.00 91.56 96 ALA A O 1
ATOM 764 N N . GLU A 1 97 ? -11.946 3.813 7.437 1.00 92.31 97 GLU A N 1
ATOM 765 C CA . GLU A 1 97 ? -13.060 2.867 7.294 1.00 92.31 97 GLU A CA 1
ATOM 766 C C . GLU A 1 97 ? -12.919 2.033 6.011 1.00 92.31 97 GLU A C 1
ATOM 768 O O . GLU A 1 97 ? -12.889 0.802 6.086 1.00 92.31 97 GLU A O 1
ATOM 773 N N . THR A 1 98 ? -12.701 2.673 4.856 1.00 89.56 98 THR A N 1
ATOM 774 C CA . THR A 1 98 ? -12.463 1.983 3.573 1.00 89.56 98 THR A CA 1
ATOM 775 C C . THR A 1 98 ? -11.266 1.031 3.649 1.00 89.56 98 THR A C 1
ATOM 777 O O . THR A 1 98 ? -11.310 -0.104 3.168 1.00 89.56 98 THR A O 1
ATOM 780 N N . TYR A 1 99 ? -10.176 1.457 4.289 1.00 90.69 99 TYR A N 1
ATOM 781 C CA . TYR A 1 99 ? -8.995 0.622 4.469 1.00 90.69 99 TYR A CA 1
ATOM 782 C C . TYR A 1 99 ? -9.281 -0.570 5.395 1.00 90.69 99 TYR A C 1
ATOM 784 O O . TYR A 1 99 ? -8.849 -1.684 5.106 1.00 90.69 99 TYR A O 1
ATOM 792 N N . ALA A 1 100 ? -10.049 -0.388 6.471 1.00 90.19 100 ALA A N 1
ATOM 793 C CA . ALA A 1 100 ? -10.455 -1.488 7.343 1.00 90.19 100 ALA A CA 1
ATOM 794 C C . ALA A 1 100 ? -11.336 -2.516 6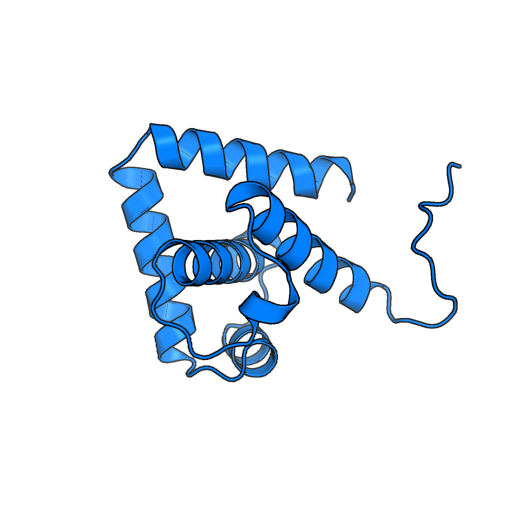.608 1.00 90.19 100 ALA A C 1
ATOM 796 O O . ALA A 1 100 ? -11.162 -3.724 6.793 1.00 90.19 100 ALA A O 1
ATOM 797 N N . GLU A 1 101 ? -12.240 -2.066 5.734 1.00 89.19 101 GLU A N 1
ATOM 798 C CA . GLU A 1 101 ? -13.026 -2.948 4.863 1.00 89.19 101 GLU A CA 1
ATOM 799 C C . GLU A 1 101 ? -12.139 -3.746 3.904 1.00 89.19 101 GLU A C 1
ATOM 801 O O . GLU A 1 101 ? -12.291 -4.967 3.777 1.00 89.19 101 GLU A O 1
ATOM 806 N N . PHE A 1 102 ? -11.170 -3.081 3.275 1.00 87.50 102 PHE A N 1
ATOM 807 C CA . PHE A 1 102 ? -10.154 -3.723 2.447 1.00 87.50 102 PHE A CA 1
ATOM 808 C C . PHE A 1 102 ? -9.377 -4.799 3.220 1.00 87.50 102 PHE A C 1
ATOM 810 O O . PHE A 1 102 ? -9.230 -5.930 2.747 1.00 87.50 102 PHE A O 1
ATOM 817 N N . GLU A 1 103 ? -8.920 -4.491 4.435 1.00 86.56 103 GLU A N 1
ATOM 818 C CA . GLU A 1 103 ? -8.194 -5.455 5.261 1.00 86.56 103 GLU A CA 1
ATOM 819 C C . GLU A 1 103 ? -9.057 -6.654 5.658 1.00 86.56 103 GLU A C 1
ATOM 821 O O . GLU A 1 103 ? -8.571 -7.791 5.657 1.00 86.56 103 GLU A O 1
ATOM 826 N N . ASN A 1 104 ? -10.329 -6.418 5.981 1.00 85.12 104 ASN A N 1
ATOM 827 C CA . ASN A 1 104 ? -11.281 -7.476 6.299 1.00 85.12 104 ASN A CA 1
ATOM 828 C C . ASN A 1 104 ? -11.533 -8.383 5.092 1.00 85.12 104 ASN A C 1
ATOM 830 O O . ASN A 1 104 ? -11.540 -9.603 5.248 1.00 85.12 104 ASN A O 1
ATOM 834 N N . ARG A 1 105 ? -11.649 -7.827 3.880 1.00 81.81 105 ARG A N 1
ATOM 835 C CA . ARG A 1 105 ? -11.800 -8.624 2.649 1.00 81.81 105 ARG A CA 1
ATOM 836 C C . ARG A 1 105 ? -10.644 -9.595 2.428 1.00 81.81 105 ARG A C 1
ATOM 838 O O . ARG A 1 105 ? -10.882 -10.720 1.991 1.00 81.81 105 ARG A O 1
ATOM 845 N N . ILE A 1 106 ? -9.417 -9.185 2.747 1.00 80.62 106 ILE A N 1
ATOM 846 C CA . ILE A 1 106 ? -8.241 -10.052 2.610 1.00 80.62 106 ILE A CA 1
ATOM 847 C C . ILE A 1 106 ? -8.217 -11.117 3.714 1.00 80.62 106 ILE A C 1
ATOM 849 O O . ILE A 1 106 ? -8.002 -12.289 3.417 1.00 80.62 106 ILE A O 1
ATOM 853 N N . LYS A 1 107 ? -8.502 -10.744 4.970 1.00 71.44 107 LYS A N 1
ATOM 854 C CA . LYS A 1 107 ? -8.523 -11.683 6.109 1.00 71.44 107 LYS A CA 1
ATOM 855 C C . LYS A 1 107 ? -9.587 -12.769 5.986 1.00 71.44 107 LYS A C 1
ATOM 857 O O . LYS A 1 107 ? -9.330 -13.902 6.359 1.00 71.44 107 LYS A O 1
ATOM 862 N N . VAL A 1 108 ? -10.773 -12.442 5.470 1.00 60.12 108 VAL A N 1
ATOM 863 C CA . VAL A 1 108 ? -11.891 -13.400 5.341 1.00 60.12 108 VAL A CA 1
ATOM 864 C C . VAL A 1 108 ? -11.565 -14.552 4.377 1.00 60.12 108 VAL A C 1
ATOM 866 O O . VAL A 1 108 ? -12.226 -15.587 4.408 1.00 60.12 108 VAL A O 1
ATOM 869 N N . ARG A 1 109 ? -10.554 -14.389 3.515 1.00 52.47 109 ARG A N 1
ATOM 870 C CA . ARG A 1 109 ? -10.142 -15.389 2.521 1.00 52.47 109 ARG A CA 1
ATOM 871 C C . ARG A 1 109 ? -8.806 -16.071 2.839 1.00 52.47 109 ARG A C 1
ATOM 873 O O . ARG A 1 109 ? -8.373 -16.883 2.022 1.00 52.47 109 ARG A O 1
ATOM 880 N N . GLN A 1 110 ? -8.168 -15.717 3.958 1.00 48.28 110 GLN A N 1
ATOM 881 C CA . GLN A 1 110 ? -6.879 -16.258 4.396 1.00 48.28 110 GLN A CA 1
ATOM 882 C C . GLN A 1 110 ? -7.054 -17.409 5.388 1.00 48.28 110 GLN A C 1
ATOM 884 O O . GLN A 1 110 ? -8.041 -17.384 6.156 1.00 48.28 110 GLN A O 1
#

Secondary structure (DSSP, 8-state):
----TT--TT--HHHHHHHHHHHHHHHHTT--GGGGSS----HHHHHHHHHHHHHHHHTS---HHHHHHHHT--HHHHHHHHHHHHHHHHH-HHHHHHHHHHHHHHHTT-

Foldseek 3Di:
DDPDPPPDPDDPPVVVLLVVLLVLLCVLLVHDSVLLLDPDPPPSSLLSVLLSLLCCCPPVVDDLVVSCVVNVHDSVSSVVSNVVLVVCCVPPVVSVVSSVVSVVVSVVVD

Sequence (110 aa):
MKASAYAIPGLPEKLLNKEFINAAACEQTQIPISMLRDKTRVHEIVLARQLAMHYRRTRVKEGPCAISRDYNVDHATVTHAVKTINNLLEVDKRFAETYAEFENRIKVRQ

pLDDT: mean 81.46, std 15.52, range [33.44, 95.06]